Protein AF-A0A6D0ICH9-F1 (afdb_monomer)

Sequence (116 aa):
VSLAMQNKTLLFSLDDTLVNNALQTLNKNRPAMVDVIPTDGIVPLYINPQGVAKLLRNETLTSLPKNLEPVFYNAAQTLLMPKLDALSQQPRYVMKLAQMEPGAAWQWLPITWQPL

Foldseek 3Di:
DDWDDDDHDIDDDPDVVVVVQVVCVVVVVHPDPVVVDDPPADWPDKDQLLVVLVVCVVVQCVVQPCVPHVPSVVCCVPPVNVVSVVSNPDAIKTKGWDDDDPPDDDDDTDIDIDGD

Structure (mmCIF, N/CA/C/O backbone):
data_AF-A0A6D0ICH9-F1
#
_entry.id   AF-A0A6D0ICH9-F1
#
loop_
_atom_site.group_PDB
_atom_site.id
_atom_site.type_symbol
_atom_site.label_atom_id
_atom_site.label_alt_id
_atom_site.label_comp_id
_atom_site.label_asym_id
_atom_site.label_entity_id
_atom_site.label_seq_id
_atom_site.pdbx_PDB_ins_code
_atom_site.Cartn_x
_atom_site.Cartn_y
_atom_site.Cartn_z
_atom_site.occupancy
_atom_site.B_iso_or_equiv
_atom_site.auth_seq_id
_atom_site.auth_comp_id
_atom_site.auth_asym_id
_atom_site.auth_atom_id
_atom_site.pdbx_PDB_model_num
ATOM 1 N N . VAL A 1 1 ? -12.150 -12.851 4.344 1.00 77.88 1 VAL A N 1
ATOM 2 C CA . VAL A 1 1 ? -11.061 -13.478 3.563 1.00 77.88 1 VAL A CA 1
ATOM 3 C C . VAL A 1 1 ? -11.665 -14.074 2.311 1.00 77.88 1 VAL A C 1
ATOM 5 O O . VAL A 1 1 ? -12.624 -14.829 2.421 1.00 77.88 1 VAL A O 1
ATOM 8 N N . SER A 1 2 ? -11.135 -13.705 1.149 1.00 90.31 2 SER A N 1
ATOM 9 C CA . SER A 1 2 ? -11.623 -14.139 -0.158 1.00 90.31 2 SER A CA 1
ATOM 10 C C . SER A 1 2 ? -10.563 -14.898 -0.928 1.00 90.31 2 SER A C 1
ATOM 12 O O . SER A 1 2 ? -9.378 -14.562 -0.896 1.00 90.31 2 SER A O 1
ATOM 14 N N . LEU A 1 3 ? -11.031 -15.900 -1.663 1.00 93.56 3 LEU A N 1
ATOM 15 C CA . LEU A 1 3 ? -10.247 -16.736 -2.554 1.00 93.56 3 LEU A CA 1
ATOM 16 C C . LEU A 1 3 ? -11.000 -16.847 -3.881 1.00 93.56 3 LEU A C 1
ATOM 18 O O . LEU A 1 3 ? -12.199 -17.121 -3.885 1.00 93.56 3 LEU A O 1
ATOM 22 N N . ALA A 1 4 ? -10.308 -16.655 -4.999 1.00 93.75 4 ALA A N 1
ATOM 23 C CA . ALA A 1 4 ? -10.867 -16.859 -6.329 1.00 93.75 4 ALA A CA 1
ATOM 24 C C . ALA A 1 4 ? -9.856 -17.555 -7.238 1.00 93.75 4 ALA A C 1
ATOM 26 O O . ALA A 1 4 ? -8.646 -17.393 -7.088 1.00 93.75 4 ALA A O 1
ATOM 27 N N . MET A 1 5 ? -10.360 -18.313 -8.206 1.00 92.50 5 MET A N 1
ATOM 28 C CA . MET A 1 5 ? -9.551 -18.934 -9.246 1.00 92.50 5 MET A CA 1
ATOM 29 C C . MET A 1 5 ? -10.016 -18.405 -10.597 1.00 92.50 5 MET A C 1
ATOM 31 O O . MET A 1 5 ? -11.210 -18.430 -10.896 1.00 92.50 5 MET A O 1
ATOM 35 N N . GLN A 1 6 ? -9.072 -17.944 -11.413 1.00 90.56 6 GLN A N 1
ATOM 36 C CA . GLN A 1 6 ? -9.329 -17.596 -12.802 1.00 90.56 6 GLN A CA 1
ATOM 37 C C . GLN A 1 6 ? -8.270 -18.222 -13.710 1.00 90.56 6 GLN A C 1
ATOM 39 O O . GLN A 1 6 ? -7.075 -17.960 -13.576 1.00 90.56 6 GLN A O 1
ATOM 44 N N . ASN A 1 7 ? -8.718 -19.044 -14.662 1.00 88.00 7 ASN A N 1
ATOM 45 C CA . ASN A 1 7 ? -7.881 -19.860 -15.544 1.00 88.00 7 ASN A CA 1
ATOM 46 C C . ASN A 1 7 ? -6.864 -20.733 -14.786 1.00 88.00 7 ASN A C 1
ATOM 48 O O . ASN A 1 7 ? -7.185 -21.842 -14.377 1.00 88.00 7 ASN A O 1
ATOM 52 N N . LYS A 1 8 ? -5.622 -20.258 -14.645 1.00 91.31 8 LYS A N 1
ATOM 53 C CA . LYS A 1 8 ? -4.522 -20.946 -13.945 1.00 91.31 8 LYS A CA 1
ATOM 54 C C . LYS A 1 8 ? -3.952 -20.099 -12.801 1.00 91.31 8 LYS A C 1
ATOM 56 O O . LYS A 1 8 ? -2.863 -20.379 -12.312 1.00 91.31 8 LYS A O 1
ATOM 61 N N . THR A 1 9 ? -4.664 -19.050 -12.397 1.00 89.62 9 THR A N 1
ATOM 62 C CA . THR A 1 9 ? -4.225 -18.079 -11.393 1.00 89.62 9 THR A CA 1
ATOM 63 C C . THR A 1 9 ? -5.122 -18.168 -10.163 1.00 89.62 9 THR A C 1
ATOM 65 O O . THR A 1 9 ? -6.344 -18.058 -10.269 1.00 89.62 9 THR A O 1
ATOM 68 N N . LEU A 1 10 ? -4.505 -18.353 -8.995 1.00 93.81 10 LEU A N 1
ATOM 69 C CA . LEU A 1 10 ? -5.162 -18.291 -7.691 1.00 93.81 10 LEU A CA 1
ATOM 70 C C . LEU A 1 10 ? -4.993 -16.884 -7.110 1.00 93.81 10 LEU A C 1
ATOM 72 O O . LEU A 1 10 ? -3.878 -16.368 -7.046 1.00 93.81 10 LEU A O 1
ATOM 76 N N . LEU A 1 11 ? -6.093 -16.273 -6.687 1.00 93.62 11 LEU A N 1
ATOM 77 C CA . LEU A 1 11 ? -6.141 -14.946 -6.082 1.00 93.62 11 LEU A CA 1
ATOM 78 C C . LEU A 1 11 ? -6.636 -15.065 -4.646 1.00 93.62 11 LEU A C 1
ATOM 80 O O . LEU A 1 11 ? -7.654 -15.708 -4.404 1.00 93.62 11 LEU A O 1
ATOM 84 N N . PHE A 1 12 ? -5.956 -14.411 -3.711 1.00 92.75 12 PHE A N 1
ATOM 85 C CA . PHE A 1 12 ? -6.306 -14.426 -2.294 1.00 92.75 12 PHE A CA 1
ATOM 86 C C . PHE A 1 12 ? -6.113 -13.044 -1.674 1.00 92.75 12 PHE A C 1
ATOM 88 O O . PHE A 1 12 ? -5.119 -12.370 -1.950 1.00 92.75 12 PHE A O 1
ATOM 95 N N . SER A 1 13 ? -7.044 -12.626 -0.817 1.00 86.25 13 SER A N 1
ATOM 96 C CA . SER A 1 13 ? -6.872 -11.433 0.012 1.00 86.25 13 SER A CA 1
ATOM 97 C C . SER A 1 13 ? -7.765 -11.456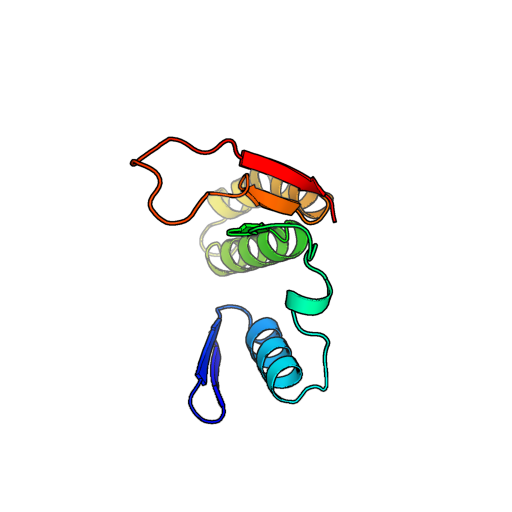 1.250 1.00 86.25 13 SER A C 1
ATOM 99 O O . SER A 1 13 ? -8.807 -12.111 1.280 1.00 86.25 13 SER A O 1
ATOM 101 N N . LEU A 1 14 ? -7.382 -10.684 2.266 1.00 83.62 14 LEU A N 1
ATOM 102 C CA . LEU A 1 14 ? -8.248 -10.373 3.404 1.00 83.62 14 LEU A CA 1
ATOM 103 C C . LEU A 1 14 ? -9.341 -9.351 3.037 1.00 83.62 14 LEU A C 1
ATOM 105 O O . LEU A 1 14 ? -10.389 -9.354 3.675 1.00 83.62 14 LEU A O 1
ATOM 109 N N . ASP A 1 15 ? -9.124 -8.532 1.997 1.00 81.88 15 ASP A N 1
ATOM 110 C CA . ASP A 1 15 ? -10.095 -7.564 1.467 1.00 81.88 15 ASP A CA 1
ATOM 111 C C . ASP A 1 15 ? -10.686 -8.079 0.144 1.00 81.88 15 ASP A C 1
ATOM 113 O O . ASP A 1 15 ? -10.013 -8.142 -0.888 1.00 81.88 15 ASP A O 1
ATOM 117 N N . ASP A 1 16 ? -11.971 -8.422 0.167 1.00 85.94 16 ASP A N 1
ATOM 118 C CA . ASP A 1 16 ? -12.707 -8.976 -0.974 1.00 85.94 16 ASP A CA 1
ATOM 119 C C . ASP A 1 16 ? -12.713 -8.023 -2.185 1.00 85.94 16 ASP A C 1
ATOM 121 O O . ASP A 1 16 ? -12.743 -8.456 -3.341 1.00 85.94 16 ASP A O 1
ATOM 125 N N . THR A 1 17 ? -12.603 -6.710 -1.950 1.00 87.69 17 THR A N 1
ATOM 126 C CA . THR A 1 17 ? -12.507 -5.723 -3.033 1.00 87.69 17 THR A CA 1
ATOM 127 C C . THR A 1 17 ? -11.215 -5.880 -3.836 1.00 87.69 17 THR A C 1
ATOM 129 O O . THR A 1 17 ? -11.213 -5.629 -5.041 1.00 87.69 17 THR A O 1
ATOM 132 N N . LEU A 1 18 ? -10.128 -6.355 -3.215 1.00 86.38 18 LEU A N 1
ATOM 133 C CA . LEU A 1 18 ? -8.860 -6.613 -3.901 1.00 86.38 18 LEU A CA 1
ATOM 134 C C . LEU A 1 18 ? -8.940 -7.850 -4.797 1.00 86.38 18 LEU A C 1
ATOM 136 O O . LEU A 1 18 ? -8.428 -7.810 -5.916 1.00 86.38 18 LEU A O 1
ATOM 140 N N . VAL A 1 19 ? -9.633 -8.907 -4.359 1.00 91.81 19 VAL A N 1
ATOM 141 C CA . VAL A 1 19 ? -9.884 -10.091 -5.200 1.00 91.81 19 VAL A CA 1
ATOM 142 C C . VAL A 1 19 ? -10.730 -9.706 -6.415 1.00 91.81 19 VAL A C 1
ATOM 144 O O . VAL A 1 19 ? -10.370 -10.036 -7.544 1.00 91.81 19 VAL A O 1
ATOM 147 N N . ASN A 1 20 ? -11.789 -8.918 -6.213 1.00 90.88 20 ASN A N 1
ATOM 148 C CA . ASN A 1 20 ? -12.631 -8.427 -7.306 1.00 90.88 20 ASN A CA 1
ATOM 149 C C . ASN A 1 20 ? -11.867 -7.531 -8.290 1.00 90.88 20 ASN A C 1
ATOM 151 O O . ASN A 1 20 ? -12.016 -7.683 -9.502 1.00 90.88 20 ASN A O 1
ATOM 155 N N . ASN A 1 21 ? -11.016 -6.627 -7.796 1.00 89.00 21 ASN A N 1
ATOM 156 C CA . ASN A 1 21 ? -10.167 -5.799 -8.655 1.00 89.00 21 ASN A CA 1
ATOM 157 C C . ASN A 1 21 ? -9.204 -6.652 -9.491 1.00 89.00 21 ASN A C 1
ATOM 159 O O . ASN A 1 21 ? -9.059 -6.402 -10.685 1.00 89.00 21 ASN A O 1
ATOM 163 N N . ALA A 1 22 ? -8.584 -7.672 -8.891 1.00 88.50 22 ALA A N 1
ATOM 164 C CA . ALA A 1 22 ? -7.678 -8.573 -9.596 1.00 88.50 22 ALA A CA 1
ATOM 165 C C . ALA A 1 22 ? -8.399 -9.389 -10.682 1.00 88.50 22 ALA A C 1
ATOM 167 O O . ALA A 1 22 ? -7.898 -9.481 -11.802 1.00 88.50 22 ALA A O 1
ATOM 168 N N . LEU A 1 23 ? -9.605 -9.898 -10.401 1.00 92.31 23 LEU A N 1
ATOM 169 C CA . LEU A 1 23 ? -10.450 -10.555 -11.406 1.00 92.31 23 LEU A CA 1
ATOM 170 C C . LEU A 1 23 ? -10.810 -9.600 -12.558 1.00 92.31 23 LEU A C 1
A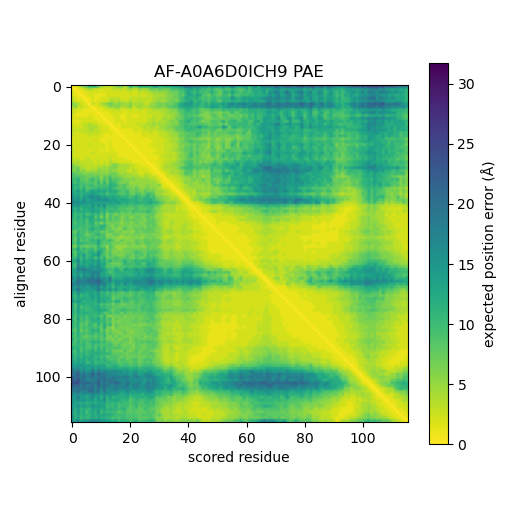TOM 172 O O . LEU A 1 23 ? -10.779 -9.989 -13.724 1.00 92.31 23 LEU A O 1
ATOM 176 N N . GLN A 1 24 ? -11.126 -8.334 -12.268 1.00 90.19 24 GLN A N 1
ATOM 177 C CA . GLN A 1 24 ? -11.397 -7.336 -13.311 1.00 90.19 24 GLN A CA 1
ATOM 178 C C . GLN A 1 24 ? -10.159 -7.023 -14.161 1.00 90.19 24 GLN A C 1
ATOM 180 O O . GLN A 1 24 ? -10.286 -6.885 -15.378 1.00 90.19 24 GLN A O 1
ATOM 185 N N . THR A 1 25 ? -8.970 -6.953 -13.555 1.00 89.31 25 THR A N 1
ATOM 186 C CA . THR A 1 25 ? -7.702 -6.771 -14.278 1.00 89.31 25 THR A CA 1
ATOM 187 C C . THR A 1 25 ? -7.389 -7.972 -15.174 1.00 89.31 25 THR A C 1
ATOM 189 O O . THR A 1 25 ? -7.058 -7.785 -16.342 1.00 89.31 25 THR A O 1
ATOM 192 N N . LEU A 1 26 ? -7.563 -9.207 -14.688 1.00 89.19 26 LEU A N 1
ATOM 193 C CA . LEU A 1 26 ? -7.396 -10.419 -15.504 1.00 89.19 26 LEU A CA 1
ATOM 194 C C . LEU A 1 26 ? -8.388 -10.472 -16.679 1.00 89.19 26 LEU A C 1
ATOM 196 O O . LEU A 1 26 ? -8.038 -10.932 -17.764 1.00 89.19 26 LEU A O 1
ATOM 200 N N . ASN A 1 27 ? -9.598 -9.941 -16.486 1.00 89.56 27 ASN A N 1
ATOM 201 C CA . ASN A 1 27 ? -10.612 -9.784 -17.532 1.00 89.56 27 ASN A CA 1
ATOM 202 C C . ASN A 1 27 ? -10.398 -8.564 -18.445 1.00 89.56 27 ASN A C 1
ATOM 204 O O . ASN A 1 27 ? -11.239 -8.310 -19.301 1.00 89.56 27 ASN A O 1
ATOM 208 N N . LYS A 1 28 ? -9.303 -7.806 -18.284 1.00 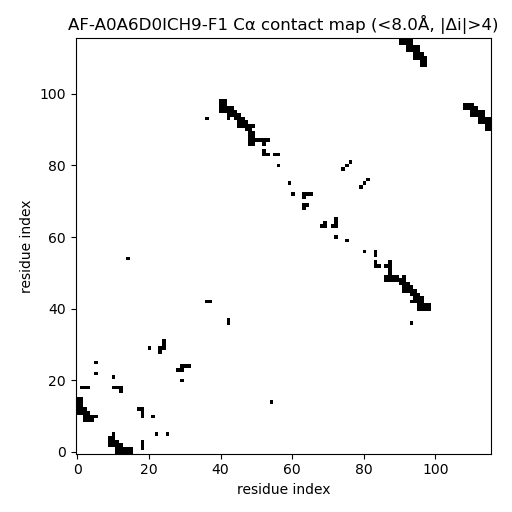86.25 28 LYS A N 1
ATOM 209 C CA . LYS A 1 28 ? -9.004 -6.571 -19.038 1.00 86.25 28 LYS A CA 1
ATOM 210 C C . LYS A 1 28 ? -10.068 -5.469 -18.915 1.00 86.25 28 LYS A C 1
ATOM 212 O O . LYS A 1 28 ? -10.094 -4.543 -19.717 1.00 86.25 28 LYS A O 1
ATOM 217 N N . ASN A 1 29 ? -10.906 -5.532 -17.884 1.00 86.06 29 ASN A N 1
ATOM 218 C CA . ASN A 1 29 ? -11.931 -4.524 -17.592 1.00 86.06 29 ASN A CA 1
ATOM 219 C C . ASN A 1 29 ? -11.416 -3.421 -16.654 1.00 86.06 29 ASN A C 1
ATOM 221 O O . ASN A 1 29 ? -12.137 -2.481 -16.326 1.00 86.06 29 ASN A O 1
ATOM 225 N N . ARG A 1 30 ? -10.168 -3.545 -16.194 1.00 81.50 30 ARG A N 1
ATOM 226 C CA . ARG A 1 30 ? -9.477 -2.594 -15.326 1.00 81.50 30 ARG A CA 1
ATOM 227 C C . ARG A 1 30 ? -7.994 -2.552 -15.719 1.00 81.50 30 ARG A C 1
ATOM 229 O O . ARG A 1 30 ? -7.450 -3.625 -15.989 1.00 81.50 30 ARG A O 1
ATOM 236 N N . PRO A 1 31 ? -7.335 -1.375 -15.715 1.00 79.69 31 PRO A N 1
ATOM 237 C CA . PRO A 1 31 ? -5.906 -1.274 -16.005 1.00 79.69 31 PRO A CA 1
ATOM 238 C C . PRO A 1 31 ? -5.078 -2.193 -15.106 1.00 79.69 31 PRO A C 1
ATOM 240 O O . PRO A 1 31 ? -5.395 -2.381 -13.923 1.00 79.69 31 PRO A O 1
ATOM 243 N N . ALA A 1 32 ? -4.028 -2.773 -15.673 1.00 82.38 32 ALA A N 1
ATOM 244 C CA . ALA A 1 32 ? -3.065 -3.564 -14.936 1.00 82.38 32 ALA A CA 1
ATOM 245 C C . ALA A 1 32 ? -2.059 -2.654 -14.227 1.00 82.38 32 ALA A C 1
ATOM 247 O O . ALA A 1 32 ? -1.819 -1.516 -14.619 1.00 82.38 32 ALA A O 1
ATOM 248 N N . MET A 1 33 ? -1.427 -3.167 -13.169 1.00 74.44 33 MET A N 1
ATOM 249 C CA . MET A 1 33 ? -0.413 -2.401 -12.438 1.00 74.44 33 MET A CA 1
ATOM 250 C C . MET A 1 33 ? 0.781 -2.026 -13.331 1.00 74.44 33 MET A C 1
ATOM 252 O O . MET A 1 33 ? 1.373 -0.972 -13.141 1.00 74.44 33 MET A O 1
ATOM 256 N N . VAL A 1 34 ? 1.088 -2.849 -14.339 1.00 76.44 34 VAL A N 1
ATOM 257 C CA . VAL A 1 34 ? 2.131 -2.562 -15.339 1.00 76.44 34 VAL A CA 1
ATOM 258 C C . VAL A 1 34 ? 1.839 -1.313 -16.174 1.00 76.44 34 VAL A C 1
ATOM 260 O O . VAL A 1 34 ? 2.778 -0.714 -16.679 1.00 76.44 34 VAL A O 1
ATOM 263 N N . ASP A 1 35 ? 0.577 -0.882 -16.267 1.00 79.81 35 ASP A N 1
ATOM 264 C CA . ASP A 1 35 ? 0.191 0.308 -17.034 1.00 79.81 35 ASP A CA 1
ATOM 265 C C . ASP A 1 35 ? 0.525 1.615 -16.293 1.00 79.81 35 ASP A C 1
ATOM 267 O O . ASP A 1 35 ? 0.535 2.685 -16.895 1.00 79.81 35 ASP A O 1
ATOM 271 N N . VAL A 1 36 ? 0.774 1.547 -14.978 1.00 76.75 36 VAL A N 1
ATOM 272 C CA . VAL A 1 36 ? 1.050 2.715 -14.117 1.00 76.75 36 VAL A CA 1
ATOM 273 C C . VAL A 1 36 ? 2.454 2.698 -13.505 1.00 76.75 36 VAL A C 1
ATOM 275 O O . VAL A 1 36 ? 2.797 3.592 -12.734 1.00 76.75 36 VAL A O 1
ATOM 278 N N . ILE A 1 37 ? 3.260 1.679 -13.811 1.00 82.94 37 ILE A N 1
ATOM 279 C CA . ILE A 1 37 ? 4.648 1.567 -13.353 1.00 82.94 37 ILE A CA 1
ATOM 280 C C . ILE A 1 37 ? 5.575 2.196 -14.408 1.00 82.94 37 ILE A C 1
ATOM 282 O O . ILE A 1 37 ? 5.369 1.963 -15.600 1.00 82.94 37 ILE A O 1
ATOM 286 N N . PRO A 1 38 ? 6.614 2.956 -14.006 1.00 80.62 38 PRO A N 1
ATOM 287 C CA . PRO A 1 38 ? 7.593 3.492 -14.944 1.00 80.62 38 PRO A CA 1
ATOM 288 C C . PRO A 1 38 ? 8.267 2.373 -15.746 1.00 80.62 38 PRO A C 1
ATOM 290 O O . PRO A 1 38 ? 8.754 1.397 -15.176 1.00 80.62 38 PRO A O 1
ATOM 293 N N . THR A 1 39 ? 8.308 2.516 -17.071 1.00 80.94 39 THR A N 1
ATOM 294 C CA . THR A 1 39 ? 8.902 1.518 -17.979 1.00 80.94 39 THR A CA 1
ATOM 295 C C . THR A 1 39 ? 10.423 1.630 -18.079 1.00 80.94 39 THR A C 1
ATOM 297 O O . THR A 1 39 ? 11.078 0.775 -18.670 1.00 80.94 39 THR A O 1
ATOM 300 N N . ASP A 1 40 ? 11.000 2.698 -17.533 1.00 79.38 40 ASP A N 1
ATOM 301 C CA . ASP A 1 40 ? 12.425 3.000 -17.564 1.00 79.38 40 ASP A CA 1
ATOM 302 C C . ASP A 1 40 ? 13.156 2.352 -16.372 1.00 79.38 40 ASP A C 1
ATOM 304 O O . ASP A 1 40 ? 13.573 3.011 -15.420 1.00 79.38 40 ASP A O 1
ATOM 308 N N . GLY A 1 41 ? 13.314 1.028 -16.407 1.00 78.56 41 GLY A N 1
ATOM 309 C CA . GLY A 1 41 ? 14.155 0.282 -15.464 1.00 78.56 41 GLY A CA 1
ATOM 310 C C . GLY A 1 41 ? 13.439 -0.850 -14.731 1.00 78.56 41 GLY A C 1
ATOM 311 O O . GLY A 1 41 ? 12.319 -1.232 -15.059 1.00 78.56 41 GLY A O 1
ATOM 312 N N . ILE A 1 42 ? 14.120 -1.424 -13.737 1.00 86.81 42 ILE A N 1
ATOM 313 C CA . ILE A 1 42 ? 13.620 -2.571 -12.971 1.00 86.81 42 ILE A CA 1
ATOM 314 C C . ILE A 1 42 ? 12.921 -2.062 -11.709 1.00 86.81 42 ILE A C 1
ATOM 316 O O . ILE A 1 42 ? 13.541 -1.393 -10.879 1.00 86.81 42 ILE A O 1
ATOM 320 N N . VAL A 1 43 ? 11.645 -2.420 -11.547 1.00 89.25 43 VAL A N 1
ATOM 321 C CA . VAL A 1 43 ? 10.809 -2.036 -10.399 1.00 89.25 43 VAL A CA 1
ATOM 322 C C . VAL A 1 43 ? 10.478 -3.275 -9.563 1.00 89.25 43 VAL A C 1
ATOM 324 O O . VAL A 1 43 ? 9.459 -3.922 -9.805 1.00 89.25 43 VAL A O 1
ATOM 327 N N . PRO A 1 44 ? 11.329 -3.661 -8.592 1.00 88.06 44 PRO A N 1
ATOM 328 C CA . PRO A 1 44 ? 11.067 -4.831 -7.752 1.00 88.06 44 PRO A CA 1
ATOM 329 C C . PRO A 1 44 ? 9.956 -4.607 -6.719 1.00 88.06 44 PRO A C 1
ATOM 331 O O . PRO A 1 44 ? 9.418 -5.578 -6.193 1.00 88.06 44 PRO A O 1
ATOM 334 N N . LEU A 1 45 ? 9.632 -3.352 -6.386 1.00 90.06 45 LEU A N 1
ATOM 335 C CA . LEU A 1 45 ? 8.666 -3.037 -5.339 1.00 90.06 45 LEU A CA 1
ATOM 336 C C . LEU A 1 45 ? 7.804 -1.830 -5.705 1.00 90.06 45 LEU A C 1
ATOM 338 O O . LEU A 1 45 ? 8.304 -0.769 -6.075 1.00 90.06 45 LEU A O 1
ATOM 342 N N . TYR A 1 46 ? 6.502 -2.003 -5.504 1.00 90.00 46 TYR A N 1
ATOM 343 C CA . TYR A 1 46 ? 5.485 -0.963 -5.547 1.00 90.00 46 TYR A CA 1
ATOM 344 C C . TYR A 1 46 ? 4.763 -0.925 -4.198 1.00 90.00 46 TYR A C 1
ATOM 346 O O . TYR A 1 46 ? 4.399 -1.968 -3.651 1.00 90.00 46 TYR A O 1
ATOM 354 N N . ILE A 1 47 ? 4.534 0.275 -3.670 1.00 91.38 47 ILE A N 1
ATOM 355 C CA . ILE A 1 47 ? 3.827 0.502 -2.410 1.00 91.38 47 ILE A CA 1
ATOM 356 C C . ILE A 1 47 ? 2.648 1.436 -2.672 1.00 91.38 47 ILE A C 1
ATOM 358 O O . ILE A 1 47 ? 2.802 2.517 -3.237 1.00 91.38 47 ILE A O 1
ATOM 362 N N . ASN A 1 48 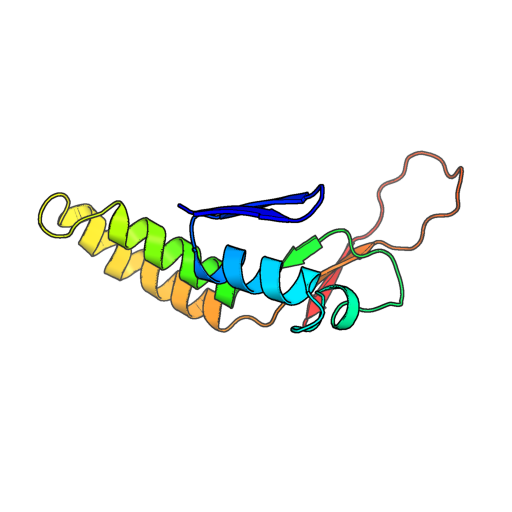? 1.467 1.031 -2.201 1.00 91.62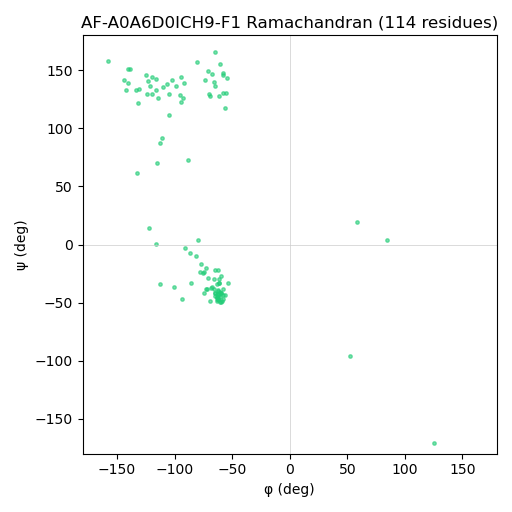 48 ASN A N 1
ATOM 363 C CA . ASN A 1 48 ? 0.265 1.861 -2.158 1.00 91.62 48 ASN A CA 1
ATOM 364 C C . ASN A 1 48 ? -0.080 2.196 -0.694 1.00 91.62 48 ASN A C 1
ATOM 366 O O . ASN A 1 48 ? -0.806 1.419 -0.063 1.00 91.62 48 ASN A O 1
ATOM 370 N N . PRO A 1 49 ? 0.413 3.323 -0.143 1.00 95.25 49 PRO A N 1
ATOM 371 C CA . PRO A 1 49 ? 0.209 3.667 1.264 1.00 95.25 49 PRO A CA 1
ATOM 372 C C . PRO A 1 49 ? -1.260 3.771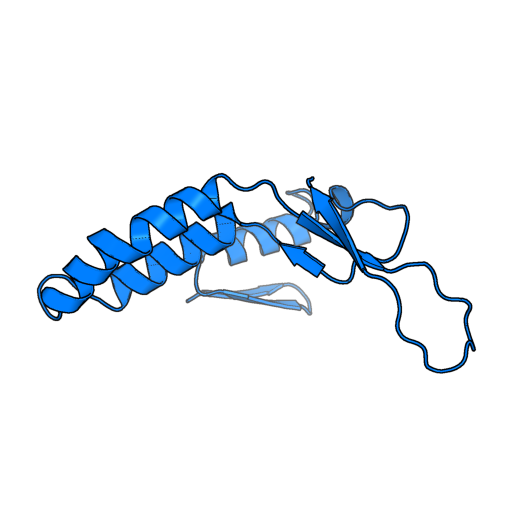 1.671 1.00 95.25 49 PRO A C 1
ATOM 374 O O . PRO A 1 49 ? -1.634 3.272 2.730 1.00 95.25 49 PRO A O 1
ATOM 377 N N . GLN A 1 50 ? -2.118 4.317 0.805 1.00 94.00 50 GLN A N 1
ATOM 378 C CA . GLN A 1 50 ? -3.561 4.393 1.045 1.00 94.00 50 GLN A CA 1
ATOM 379 C C . GLN A 1 50 ? -4.193 3.003 1.202 1.00 94.00 50 GLN A C 1
ATOM 381 O O . GLN A 1 50 ? -4.978 2.769 2.124 1.00 94.00 50 GLN A O 1
ATOM 386 N N . GLY A 1 51 ? -3.834 2.067 0.319 1.00 90.44 51 GLY A N 1
ATOM 387 C CA . GLY A 1 51 ? -4.309 0.684 0.386 1.00 90.44 51 GLY A CA 1
ATOM 388 C C . GLY A 1 51 ? -3.838 -0.028 1.655 1.00 90.44 51 GLY A C 1
ATOM 389 O O . GLY A 1 51 ? -4.641 -0.655 2.342 1.00 90.44 51 GLY A O 1
ATOM 390 N N . VAL A 1 52 ? -2.557 0.127 2.004 1.00 92.62 52 VAL A N 1
ATOM 391 C CA . VAL A 1 52 ? -1.973 -0.451 3.226 1.00 92.62 52 VAL A CA 1
ATOM 392 C C . VAL A 1 52 ? -2.635 0.125 4.480 1.00 92.62 52 VAL A C 1
ATOM 394 O O . VAL A 1 52 ? -3.050 -0.635 5.351 1.00 92.62 52 VAL A O 1
ATOM 397 N N . ALA A 1 53 ? -2.802 1.448 4.558 1.00 96.38 53 ALA A N 1
ATOM 398 C CA . ALA A 1 53 ? -3.457 2.109 5.683 1.00 96.38 53 ALA A CA 1
ATOM 399 C C . ALA A 1 53 ? -4.891 1.604 5.894 1.00 96.38 53 ALA A C 1
ATOM 401 O O . ALA A 1 53 ? -5.286 1.315 7.024 1.00 96.38 53 ALA A O 1
ATOM 402 N N . LYS A 1 54 ? -5.657 1.448 4.806 1.00 93.38 54 LYS A N 1
ATOM 403 C CA . LYS A 1 54 ? -7.019 0.902 4.847 1.00 93.38 54 LYS A CA 1
ATOM 404 C C . LYS A 1 54 ? -7.035 -0.541 5.359 1.00 93.38 54 LYS A C 1
ATOM 406 O O . LYS A 1 54 ? -7.836 -0.854 6.237 1.00 93.38 54 LYS A O 1
ATOM 411 N N . LEU A 1 55 ? -6.155 -1.402 4.839 1.00 91.81 55 LEU A N 1
ATOM 412 C CA . LEU A 1 55 ? -6.058 -2.801 5.268 1.00 91.81 55 LEU A CA 1
ATOM 413 C C . LEU A 1 55 ? -5.733 -2.907 6.759 1.00 91.81 55 LEU A C 1
ATOM 415 O O . LEU A 1 55 ? -6.449 -3.582 7.493 1.00 91.81 55 LEU A O 1
ATOM 419 N N . LEU A 1 56 ? -4.708 -2.183 7.218 1.00 94.00 56 LEU A N 1
ATOM 420 C CA . LEU A 1 56 ? -4.306 -2.181 8.625 1.00 94.00 56 LEU A CA 1
ATOM 421 C C . LEU A 1 56 ? -5.412 -1.647 9.536 1.00 94.00 56 LEU A C 1
ATOM 423 O O . LEU A 1 56 ? -5.642 -2.210 10.604 1.00 94.00 56 LEU A O 1
ATOM 427 N N . ARG A 1 57 ? -6.125 -0.592 9.119 1.00 93.75 57 ARG A N 1
ATOM 428 C CA . ARG A 1 57 ? -7.258 -0.040 9.874 1.00 93.75 57 ARG A CA 1
ATOM 429 C C . ARG A 1 57 ? -8.363 -1.081 10.035 1.00 93.75 57 ARG A C 1
ATOM 431 O O . ARG A 1 57 ? -8.826 -1.296 11.152 1.00 93.75 57 ARG A O 1
ATOM 438 N N . ASN A 1 58 ? -8.760 -1.733 8.944 1.00 90.25 58 ASN A N 1
ATOM 439 C CA . ASN A 1 58 ? -9.813 -2.748 8.964 1.00 90.25 58 ASN A CA 1
ATOM 440 C C . ASN A 1 58 ? -9.429 -3.942 9.840 1.00 90.25 58 ASN A C 1
ATOM 442 O O . ASN A 1 58 ? -10.219 -4.353 10.688 1.00 90.25 58 ASN A O 1
ATOM 446 N N . GLU A 1 59 ? -8.210 -4.455 9.675 1.00 90.00 59 GLU A N 1
ATOM 447 C CA . GLU A 1 59 ? -7.715 -5.590 10.454 1.00 90.00 59 GLU A CA 1
ATOM 448 C C . GLU A 1 59 ? -7.648 -5.253 11.947 1.00 90.00 59 GLU A C 1
ATOM 450 O O . GLU A 1 59 ? -8.151 -6.003 12.777 1.00 90.00 59 GLU A O 1
ATOM 455 N N . THR A 1 60 ? -7.124 -4.072 12.291 1.00 90.62 60 THR A N 1
ATOM 456 C CA . THR A 1 60 ? -7.048 -3.599 13.681 1.00 90.62 60 THR A CA 1
ATOM 457 C C . THR A 1 60 ? -8.431 -3.512 14.323 1.00 90.62 60 THR A C 1
ATOM 459 O O . THR A 1 60 ? -8.623 -3.993 15.433 1.00 90.62 60 THR A O 1
ATOM 462 N N . LEU A 1 61 ? -9.406 -2.891 13.651 1.00 85.75 61 LEU A N 1
ATOM 463 C CA . LEU A 1 61 ? -10.746 -2.700 14.220 1.00 85.75 61 LEU A CA 1
ATOM 464 C C . LEU A 1 61 ? -11.534 -4.012 14.317 1.00 85.75 61 LEU A C 1
ATOM 466 O O . LEU A 1 61 ? -12.378 -4.146 15.199 1.00 85.75 61 LEU A O 1
ATOM 470 N N . THR A 1 62 ? -11.255 -4.967 13.429 1.00 86.75 62 THR A N 1
ATOM 471 C CA . THR A 1 62 ? -11.859 -6.307 13.468 1.00 86.75 62 THR A CA 1
ATOM 472 C C . THR A 1 62 ? -11.247 -7.150 14.584 1.00 86.75 62 THR A C 1
ATOM 474 O O . THR A 1 62 ? -11.972 -7.829 15.307 1.00 86.75 62 THR A O 1
ATOM 477 N N . SER A 1 63 ? -9.925 -7.070 14.749 1.00 86.75 63 SER A N 1
ATOM 478 C CA . SER A 1 63 ? -9.176 -7.807 15.769 1.00 86.75 63 SER A CA 1
ATOM 479 C C . SER A 1 63 ? -9.340 -7.243 17.178 1.00 86.75 63 SER A C 1
ATOM 481 O O . SER A 1 63 ? -9.209 -8.005 18.127 1.00 86.75 63 SER A O 1
ATOM 483 N N . LEU A 1 64 ? -9.665 -5.951 17.325 1.00 87.75 64 LEU A N 1
ATOM 484 C CA . LEU A 1 64 ? -9.853 -5.283 18.619 1.00 87.75 64 LEU A CA 1
ATOM 485 C C . LEU A 1 64 ? -11.310 -4.813 18.817 1.00 87.75 64 LEU A C 1
ATOM 487 O O . LEU A 1 64 ? -11.573 -3.605 18.790 1.00 87.75 64 LEU A O 1
ATOM 491 N N . PRO A 1 65 ? -12.304 -5.699 19.013 1.00 84.31 65 PRO A N 1
ATOM 492 C CA . PRO A 1 65 ? -13.681 -5.274 19.238 1.00 84.31 65 PRO A CA 1
ATOM 493 C C . PRO A 1 65 ? -13.789 -4.422 20.505 1.00 84.31 65 PRO A C 1
ATOM 495 O O . PRO A 1 65 ? -13.377 -4.839 21.587 1.00 84.31 65 PRO A O 1
ATOM 498 N N . LYS A 1 66 ? -14.399 -3.236 20.405 1.00 84.81 66 LYS A N 1
ATOM 499 C CA . LYS A 1 66 ? -14.493 -2.265 21.515 1.00 84.81 66 LYS A CA 1
ATOM 500 C C . LYS A 1 66 ? -15.090 -2.847 22.806 1.00 84.81 66 LYS A C 1
ATOM 502 O O . LYS A 1 66 ? -14.741 -2.409 23.897 1.00 84.81 66 LYS A O 1
ATOM 507 N N . ASN A 1 67 ? -16.016 -3.793 22.682 1.00 87.75 67 ASN A N 1
ATOM 508 C CA . ASN A 1 67 ? -16.691 -4.457 23.797 1.00 87.75 67 ASN A CA 1
ATOM 509 C C . ASN A 1 67 ? -15.842 -5.545 24.474 1.00 87.75 67 ASN A C 1
ATOM 511 O O . ASN A 1 67 ? -16.110 -5.863 25.628 1.00 87.75 67 ASN A O 1
ATOM 515 N N . LEU A 1 68 ? -14.859 -6.111 23.772 1.00 83.38 68 LEU A N 1
ATOM 516 C CA . LEU A 1 68 ? -13.993 -7.173 24.287 1.00 83.38 68 LEU A CA 1
ATOM 517 C C . LEU A 1 68 ? -12.635 -6.625 24.733 1.00 83.38 68 LEU A C 1
ATOM 519 O O . LEU A 1 68 ? -12.105 -7.056 25.752 1.00 83.38 68 LEU A O 1
ATOM 523 N N . GLU A 1 69 ? -12.103 -5.631 24.021 1.00 86.25 69 GLU A N 1
ATOM 524 C CA . GLU A 1 69 ? -10.755 -5.100 24.240 1.00 86.25 69 GLU A CA 1
ATOM 525 C C . GLU A 1 69 ? -10.728 -3.559 24.283 1.00 86.25 69 GLU A C 1
ATOM 527 O O . GLU A 1 69 ? -10.067 -2.906 23.470 1.00 86.25 69 GLU A O 1
ATOM 532 N N . PRO A 1 70 ? -11.422 -2.921 25.243 1.00 88.88 70 PRO A N 1
ATOM 533 C CA . PRO A 1 70 ? -11.604 -1.467 25.263 1.00 88.88 70 PRO A CA 1
ATOM 534 C C . PRO A 1 70 ? -10.293 -0.682 25.415 1.00 88.88 70 PRO A C 1
ATOM 536 O O . PRO A 1 70 ? -10.153 0.399 24.843 1.00 88.88 70 PRO A O 1
ATOM 539 N N . VAL A 1 71 ? -9.316 -1.211 26.160 1.00 90.94 71 VAL A N 1
ATOM 540 C CA . VAL A 1 71 ? -8.014 -0.551 26.366 1.00 90.94 71 VAL A CA 1
ATOM 541 C C . VAL A 1 71 ? -7.198 -0.542 25.073 1.00 90.94 71 VAL A C 1
ATOM 543 O O . VAL A 1 71 ? -6.723 0.517 24.661 1.00 90.94 71 VAL A O 1
ATOM 546 N N . PHE A 1 72 ? -7.081 -1.689 24.396 1.00 90.25 72 PHE A N 1
ATOM 547 C CA . PHE A 1 72 ? -6.359 -1.785 23.126 1.00 90.25 72 PHE A CA 1
ATOM 548 C C . PHE A 1 72 ? -7.082 -1.048 22.004 1.00 90.25 72 PHE A C 1
ATOM 550 O O . PHE A 1 72 ? -6.431 -0.364 21.218 1.00 90.25 72 PHE A O 1
ATOM 557 N N . TYR A 1 73 ? -8.415 -1.087 21.979 1.00 91.94 73 TYR A N 1
ATOM 558 C CA . TYR A 1 73 ? -9.208 -0.276 21.062 1.00 91.94 73 TYR A CA 1
ATOM 559 C C . TYR A 1 73 ? -8.918 1.221 21.239 1.00 91.94 73 TYR A C 1
ATOM 561 O O . TYR A 1 73 ? -8.668 1.926 20.261 1.00 91.94 73 TYR A O 1
ATOM 569 N N . ASN A 1 74 ? -8.891 1.715 22.482 1.00 91.75 74 ASN A N 1
ATOM 570 C CA . ASN A 1 74 ? -8.574 3.115 22.766 1.00 91.75 74 ASN A CA 1
ATOM 571 C C . ASN A 1 74 ? -7.131 3.470 22.383 1.00 91.75 74 ASN A C 1
ATOM 573 O O . ASN A 1 74 ? -6.903 4.525 21.790 1.00 91.75 74 ASN A O 1
ATOM 577 N N . ALA A 1 75 ? -6.160 2.600 22.669 1.00 93.88 75 ALA A N 1
ATOM 578 C CA . ALA A 1 75 ? -4.772 2.789 22.247 1.00 93.88 75 ALA A CA 1
ATOM 579 C C . ALA A 1 75 ? -4.639 2.815 20.714 1.00 93.88 75 ALA A C 1
ATOM 581 O O . ALA A 1 75 ? -3.965 3.684 20.165 1.00 93.88 75 ALA A O 1
ATOM 582 N N . ALA A 1 76 ? -5.330 1.923 20.003 1.00 94.31 76 ALA A N 1
ATOM 583 C CA . ALA A 1 76 ? -5.364 1.921 18.548 1.00 94.31 76 ALA A CA 1
ATOM 584 C C . ALA A 1 76 ? -5.979 3.221 18.005 1.00 94.31 76 ALA A C 1
ATOM 586 O O . ALA A 1 76 ? -5.383 3.866 17.146 1.00 94.31 76 ALA A O 1
ATOM 587 N N . GLN A 1 77 ? -7.119 3.657 18.545 1.00 93.81 77 GLN A N 1
ATOM 588 C CA . GLN A 1 77 ? -7.769 4.910 18.147 1.00 93.81 77 GLN A CA 1
ATOM 589 C C . GLN A 1 77 ? -6.878 6.137 18.362 1.00 93.81 77 GLN A C 1
ATOM 591 O O . GLN A 1 77 ? -6.816 7.014 17.507 1.00 93.81 77 GLN A O 1
ATOM 596 N N . THR A 1 78 ? -6.168 6.196 19.486 1.00 96.06 78 THR A N 1
ATOM 597 C CA . THR A 1 78 ? -5.384 7.380 19.869 1.00 96.06 78 THR A CA 1
ATOM 598 C C . THR A 1 78 ? -3.980 7.407 19.273 1.00 96.06 78 THR A C 1
ATOM 600 O O . THR A 1 78 ? -3.476 8.485 18.969 1.00 96.06 78 THR A O 1
ATOM 603 N N . LEU A 1 79 ? -3.341 6.249 19.085 1.00 96.12 79 LEU A N 1
ATOM 604 C CA . LEU A 1 79 ? -1.927 6.163 18.701 1.00 96.12 79 LEU A CA 1
ATOM 605 C C . LEU A 1 79 ? -1.712 5.608 17.293 1.00 96.12 79 LEU A C 1
ATOM 607 O O . LEU A 1 79 ? -0.752 5.997 16.624 1.00 96.12 79 LEU A O 1
ATOM 611 N N . LEU A 1 80 ? -2.562 4.678 16.852 1.00 96.12 80 LEU A N 1
ATOM 612 C CA . LEU A 1 80 ? -2.411 4.010 15.560 1.00 96.12 80 LEU A CA 1
ATOM 613 C C . LEU A 1 80 ? -3.207 4.715 14.461 1.00 96.12 80 LEU A C 1
ATOM 615 O O . LEU A 1 80 ? -2.637 4.989 13.408 1.00 96.12 80 LEU A O 1
ATOM 619 N N . MET A 1 81 ? -4.478 5.061 14.693 1.00 96.62 81 MET A N 1
ATOM 620 C CA . MET A 1 81 ? -5.320 5.679 13.657 1.00 96.62 81 MET A CA 1
ATOM 621 C C . MET A 1 81 ? -4.710 6.958 13.069 1.00 96.62 81 MET A C 1
ATOM 623 O O . MET A 1 81 ? -4.642 7.026 11.844 1.00 96.62 81 MET A O 1
ATOM 627 N N . PRO A 1 82 ? -4.133 7.892 13.857 1.00 97.94 82 PRO A N 1
ATOM 628 C CA . PRO A 1 82 ? -3.473 9.069 13.289 1.00 97.94 82 PRO A CA 1
ATOM 629 C C . PRO A 1 82 ? -2.284 8.725 12.379 1.00 97.94 82 PRO A C 1
ATOM 631 O O . PRO A 1 82 ? -2.038 9.408 11.387 1.00 97.94 82 PRO A O 1
ATOM 634 N N . LYS A 1 83 ? -1.549 7.643 12.677 1.00 98.06 83 LYS A N 1
ATOM 635 C CA . LYS A 1 83 ? -0.434 7.175 11.835 1.00 98.06 83 LYS A CA 1
ATOM 636 C C . LYS A 1 83 ? -0.935 6.555 10.539 1.00 98.06 83 LYS A C 1
ATOM 638 O O . LYS A 1 83 ? -0.327 6.764 9.495 1.00 98.06 83 LYS A O 1
ATOM 643 N N . LEU A 1 84 ? -2.038 5.810 10.599 1.00 97.75 84 LEU A N 1
ATOM 644 C CA . LEU A 1 84 ? -2.682 5.266 9.404 1.00 97.75 84 LEU A CA 1
ATOM 645 C C . LEU A 1 84 ? -3.278 6.385 8.544 1.00 97.75 84 LEU A C 1
ATOM 647 O O . LEU A 1 84 ? -3.173 6.323 7.322 1.00 97.75 84 LEU A O 1
ATOM 651 N N . ASP A 1 85 ? -3.822 7.436 9.160 1.00 97.62 85 ASP A N 1
ATOM 652 C CA . ASP A 1 85 ? -4.277 8.628 8.446 1.00 97.62 85 ASP A CA 1
ATOM 653 C C . ASP A 1 85 ? -3.110 9.327 7.751 1.00 97.62 85 ASP A C 1
ATOM 655 O O . ASP A 1 85 ? -3.174 9.540 6.543 1.00 9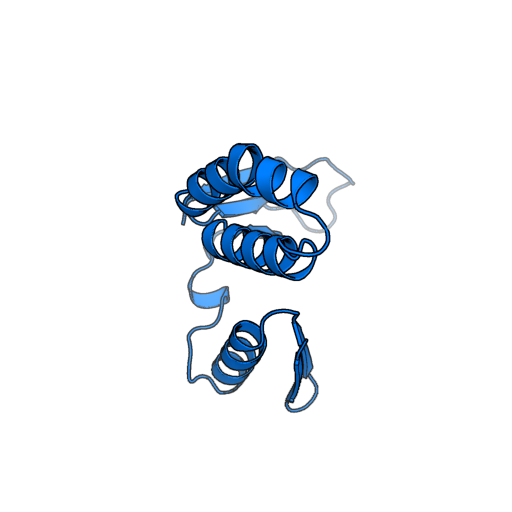7.62 85 ASP A O 1
ATOM 659 N N . ALA A 1 86 ? -1.998 9.569 8.449 1.00 98.06 86 ALA A N 1
ATOM 660 C CA . ALA A 1 86 ? -0.795 10.141 7.844 1.00 98.06 86 ALA A CA 1
ATOM 661 C C . ALA A 1 86 ? -0.228 9.272 6.705 1.00 98.06 86 ALA A C 1
ATOM 663 O O . ALA A 1 86 ? 0.146 9.797 5.654 1.00 98.06 86 ALA A O 1
ATOM 664 N N . LEU A 1 87 ? -0.206 7.945 6.880 1.00 97.38 87 LEU A N 1
ATOM 665 C CA . LEU A 1 87 ? 0.209 6.996 5.846 1.00 97.38 87 LEU A CA 1
ATOM 666 C C . LEU A 1 87 ? -0.714 7.065 4.624 1.00 97.38 87 LEU A C 1
ATOM 668 O O . LEU A 1 87 ? -0.234 7.015 3.497 1.00 97.38 87 LEU A O 1
ATOM 672 N N . SER A 1 88 ? -2.025 7.220 4.827 1.00 97.00 88 SER A N 1
ATOM 673 C CA . SER A 1 88 ? -2.998 7.281 3.732 1.00 97.00 88 SER A CA 1
ATOM 674 C C . SER A 1 88 ? -2.831 8.495 2.816 1.00 97.00 88 SER A C 1
ATOM 676 O O . SER A 1 88 ? -3.272 8.444 1.670 1.00 97.00 88 SER A O 1
ATOM 678 N N . GLN A 1 89 ? -2.189 9.558 3.313 1.00 96.88 89 GLN A N 1
ATOM 679 C CA . GLN A 1 89 ? -1.897 10.780 2.560 1.00 96.88 89 GLN A CA 1
ATOM 680 C C . GLN A 1 89 ? -0.580 10.704 1.777 1.00 96.88 89 GLN A C 1
ATOM 682 O O . GLN A 1 89 ? -0.273 11.615 1.011 1.00 96.88 89 GLN A O 1
ATOM 687 N N . GLN A 1 90 ? 0.222 9.653 1.969 1.00 95.62 90 GLN A N 1
ATOM 688 C CA . GLN A 1 90 ? 1.459 9.480 1.214 1.00 95.62 90 GLN A CA 1
ATOM 689 C C . GLN A 1 90 ? 1.149 9.069 -0.235 1.00 95.62 90 GLN A C 1
ATOM 691 O O . GLN A 1 90 ? 0.237 8.260 -0.456 1.00 95.62 90 GLN A O 1
ATOM 696 N N . PRO A 1 91 ? 1.905 9.577 -1.229 1.00 94.12 91 PRO A N 1
ATOM 697 C CA . PRO A 1 91 ? 1.739 9.152 -2.611 1.00 94.12 91 PRO A CA 1
ATOM 698 C C . PRO A 1 91 ? 2.104 7.674 -2.755 1.00 94.12 91 PRO A C 1
ATOM 700 O O . PRO A 1 91 ? 2.712 7.058 -1.878 1.00 94.12 91 PRO A O 1
ATOM 703 N N . ARG A 1 92 ? 1.733 7.077 -3.883 1.00 92.56 92 ARG A N 1
ATOM 704 C CA . ARG A 1 92 ? 2.223 5.735 -4.212 1.00 92.56 92 ARG A CA 1
ATOM 705 C C . ARG A 1 92 ? 3.716 5.834 -4.483 1.00 92.56 92 ARG A C 1
ATOM 707 O O . ARG A 1 92 ? 4.173 6.842 -5.006 1.00 92.56 92 ARG A O 1
ATOM 714 N N . TYR A 1 93 ? 4.462 4.793 -4.142 1.00 92.88 93 TYR A N 1
ATOM 715 C CA . TYR A 1 93 ? 5.902 4.763 -4.359 1.00 92.88 93 TYR A CA 1
ATOM 716 C C . TYR A 1 93 ? 6.304 3.544 -5.162 1.00 92.88 93 TYR A C 1
ATOM 718 O O . TYR A 1 93 ? 5.759 2.453 -4.986 1.00 92.88 93 TYR A O 1
ATOM 726 N N . VAL A 1 94 ? 7.329 3.724 -5.979 1.00 93.19 94 VAL A N 1
ATOM 727 C CA . VAL A 1 94 ? 8.095 2.632 -6.567 1.00 93.19 94 VAL A CA 1
ATOM 728 C C . VAL A 1 94 ? 9.526 2.683 -6.063 1.00 93.19 94 VAL A C 1
ATOM 730 O O . VAL A 1 94 ? 10.108 3.756 -5.896 1.00 93.19 94 VAL A O 1
ATOM 733 N N . MET A 1 95 ? 10.089 1.505 -5.825 1.00 92.81 95 MET A N 1
ATOM 734 C CA . MET A 1 95 ? 11.528 1.327 -5.709 1.00 92.81 95 MET A CA 1
ATOM 735 C C . MET A 1 95 ? 12.050 0.959 -7.091 1.00 92.81 95 MET A C 1
ATOM 737 O O . MET A 1 95 ? 11.577 -0.011 -7.680 1.00 92.81 95 MET A O 1
ATOM 741 N N . LYS A 1 96 ? 13.038 1.697 -7.589 1.00 91.56 96 LYS A N 1
ATOM 742 C CA . LYS A 1 96 ? 13.760 1.368 -8.819 1.00 91.56 96 LYS A CA 1
ATOM 743 C C . LYS A 1 96 ? 15.155 0.873 -8.476 1.00 91.56 96 LYS A C 1
ATOM 745 O O . LYS A 1 96 ? 15.827 1.450 -7.616 1.00 91.56 96 LYS A O 1
ATOM 750 N N . LEU A 1 97 ? 15.586 -0.169 -9.176 1.00 89.56 97 LEU A N 1
ATOM 751 C CA . LEU A 1 97 ? 16.971 -0.626 -9.170 1.00 89.56 97 LEU A CA 1
ATOM 752 C C . LEU A 1 97 ? 17.722 -0.011 -10.344 1.00 89.56 97 LEU A C 1
ATOM 754 O O . LEU A 1 97 ? 17.170 0.133 -11.438 1.00 89.56 97 LEU A O 1
ATOM 758 N N . ALA A 1 98 ? 18.995 0.307 -10.119 1.00 86.38 98 ALA A N 1
ATOM 759 C CA . ALA A 1 98 ? 19.906 0.581 -11.220 1.00 86.38 98 ALA A CA 1
ATOM 760 C C . ALA A 1 98 ? 19.972 -0.623 -12.171 1.00 86.38 98 ALA A C 1
ATOM 762 O O . ALA A 1 98 ? 19.870 -1.780 -11.751 1.00 86.38 98 ALA A O 1
ATOM 763 N N . GLN A 1 99 ? 20.140 -0.339 -13.460 1.00 81.88 99 GLN A N 1
ATOM 764 C CA . GLN A 1 99 ? 20.268 -1.375 -14.473 1.00 81.88 99 GLN A CA 1
ATOM 765 C C . GLN A 1 99 ? 21.550 -2.183 -14.243 1.00 81.88 99 GLN A C 1
ATOM 767 O O . GLN A 1 99 ? 22.602 -1.624 -13.935 1.00 81.88 99 GLN A O 1
ATOM 772 N N . MET A 1 100 ? 21.442 -3.505 -14.366 1.00 80.19 100 MET A N 1
ATOM 773 C CA . MET A 1 100 ? 22.556 -4.434 -14.204 1.00 80.19 100 MET A CA 1
ATOM 774 C C . MET A 1 100 ? 22.912 -5.038 -15.561 1.00 80.19 100 MET A C 1
ATOM 776 O O . MET A 1 100 ? 22.024 -5.473 -16.294 1.00 80.19 100 MET A O 1
ATOM 780 N N . GLU A 1 101 ? 24.205 -5.107 -15.858 1.00 80.00 101 GLU A N 1
ATOM 781 C CA . GLU A 1 101 ? 24.719 -5.883 -16.985 1.00 80.00 101 GLU A CA 1
ATOM 782 C C . GLU A 1 101 ? 24.583 -7.391 -16.693 1.00 80.00 101 GLU A C 1
ATOM 784 O O . GLU A 1 101 ? 25.015 -7.852 -15.627 1.00 80.00 101 GLU A O 1
ATOM 789 N N . PRO A 1 102 ? 24.000 -8.189 -17.604 1.00 78.25 102 PRO A N 1
ATOM 790 C CA . PRO A 1 102 ? 23.955 -9.639 -17.459 1.00 78.25 102 PRO A CA 1
ATOM 791 C C . PRO A 1 102 ? 25.360 -10.233 -17.272 1.00 78.25 102 PRO A C 1
ATOM 793 O O . PRO A 1 102 ? 26.273 -9.947 -18.039 1.00 78.25 102 PRO A O 1
ATOM 796 N N . GLY A 1 103 ? 25.536 -11.085 -16.258 1.00 82.31 103 GLY A N 1
ATOM 797 C CA . GLY A 1 103 ? 26.829 -11.716 -15.959 1.00 82.31 103 GLY A CA 1
ATOM 798 C C . GLY A 1 103 ? 27.780 -10.874 -15.101 1.00 82.31 103 GLY A C 1
ATOM 799 O O . GLY A 1 103 ? 28.897 -11.317 -14.835 1.00 82.31 103 GLY A O 1
ATOM 800 N N . ALA A 1 104 ? 27.350 -9.698 -14.632 1.00 82.25 104 ALA A N 1
ATOM 801 C CA . ALA A 1 104 ? 28.086 -8.948 -13.621 1.00 82.25 104 ALA A CA 1
ATOM 802 C C . ALA A 1 104 ? 28.292 -9.780 -12.340 1.00 82.25 104 ALA A C 1
ATOM 804 O O . ALA A 1 104 ? 27.449 -10.593 -11.951 1.00 82.25 104 ALA A O 1
ATOM 805 N N . ALA A 1 105 ? 29.422 -9.553 -11.665 1.00 86.88 105 ALA A N 1
ATOM 806 C CA . ALA A 1 105 ? 29.671 -10.128 -10.350 1.00 86.88 105 ALA A CA 1
ATOM 807 C C . ALA A 1 105 ? 28.611 -9.657 -9.338 1.00 86.88 105 ALA A C 1
ATOM 809 O O . ALA A 1 105 ? 28.017 -8.587 -9.487 1.00 86.88 105 ALA A O 1
ATOM 810 N N . TRP A 1 106 ? 28.399 -10.450 -8.286 1.00 88.50 106 TRP A N 1
ATOM 811 C CA . TRP A 1 106 ? 27.494 -10.091 -7.197 1.00 88.50 106 TRP A CA 1
ATOM 812 C C . TRP A 1 106 ? 27.901 -8.746 -6.593 1.00 88.50 106 TRP A C 1
ATOM 814 O O . TRP A 1 106 ? 28.990 -8.608 -6.038 1.00 88.50 106 TRP A O 1
ATOM 824 N N . GLN A 1 107 ? 27.008 -7.766 -6.701 1.00 86.38 107 GLN A N 1
ATOM 825 C CA . GLN A 1 107 ? 27.233 -6.410 -6.221 1.00 86.38 107 GLN A CA 1
ATOM 826 C C . GLN A 1 107 ? 25.969 -5.843 -5.585 1.00 86.38 107 GLN A C 1
ATOM 828 O O . GLN A 1 107 ? 24.846 -6.186 -5.964 1.00 86.38 107 GLN A O 1
ATOM 833 N N . TRP A 1 108 ? 26.159 -4.941 -4.626 1.00 89.50 108 TRP A N 1
ATOM 834 C CA . TRP A 1 108 ? 25.071 -4.123 -4.109 1.00 89.50 108 TRP A CA 1
ATOM 835 C C . TRP A 1 108 ? 24.626 -3.135 -5.185 1.00 89.50 108 TRP A C 1
ATOM 837 O O . TRP A 1 108 ? 25.448 -2.405 -5.737 1.00 89.50 108 TRP A O 1
ATOM 847 N N . LEU A 1 109 ? 23.325 -3.103 -5.468 1.00 88.38 109 LEU A N 1
ATOM 848 C CA . LEU A 1 109 ? 22.741 -2.125 -6.379 1.00 88.38 109 LEU A CA 1
ATOM 849 C C . LEU A 1 109 ? 22.123 -0.973 -5.582 1.00 88.38 109 LEU A C 1
ATOM 851 O 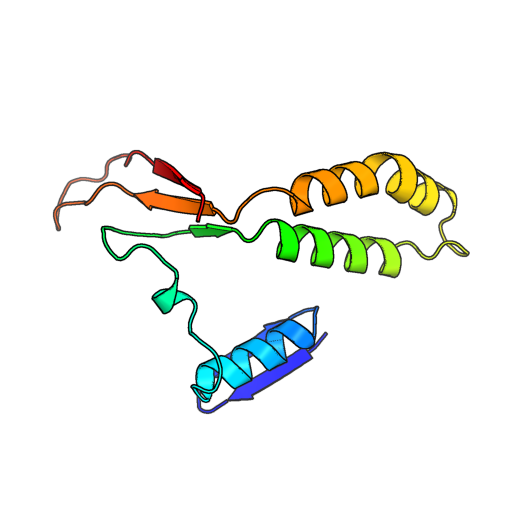O . LEU A 1 109 ? 21.427 -1.227 -4.593 1.00 88.38 109 LEU A O 1
ATOM 855 N N . PRO A 1 110 ? 22.329 0.286 -6.002 1.00 90.12 110 PRO A N 1
ATOM 856 C CA . PRO A 1 110 ? 21.632 1.402 -5.393 1.00 90.12 110 PRO A CA 1
ATOM 857 C C . PRO A 1 110 ? 20.131 1.305 -5.685 1.00 90.12 110 PRO A C 1
ATOM 859 O O . PRO A 1 110 ? 19.708 0.964 -6.795 1.00 90.12 110 PRO A O 1
ATOM 862 N N . ILE A 1 111 ? 19.335 1.637 -4.670 1.00 92.44 111 ILE A N 1
ATOM 863 C CA . ILE A 1 111 ? 17.882 1.757 -4.770 1.00 92.44 111 ILE A CA 1
ATOM 864 C C . ILE A 1 111 ? 17.510 3.235 -4.855 1.00 92.44 111 ILE A C 1
ATOM 866 O O . ILE A 1 111 ? 18.094 4.070 -4.163 1.00 92.44 111 ILE A O 1
ATOM 870 N N . THR A 1 112 ? 16.512 3.564 -5.668 1.00 92.38 112 THR A N 1
ATOM 871 C CA . THR A 1 112 ? 15.898 4.898 -5.662 1.00 92.38 112 THR A CA 1
ATOM 872 C C . THR A 1 112 ? 14.404 4.778 -5.412 1.00 92.38 112 THR A C 1
ATOM 874 O O . THR A 1 112 ? 13.760 3.851 -5.901 1.00 92.38 112 THR A O 1
ATOM 877 N N . TRP A 1 113 ? 13.860 5.701 -4.623 1.00 92.88 113 TRP A N 1
ATOM 878 C CA . TRP A 1 113 ? 12.432 5.781 -4.335 1.00 92.88 113 TRP A CA 1
ATOM 879 C C . TRP A 1 113 ? 11.830 6.936 -5.118 1.00 92.88 113 TRP A C 1
ATOM 881 O O . TRP A 1 113 ? 12.356 8.048 -5.068 1.00 92.88 113 TRP A O 1
ATOM 891 N N . GLN A 1 114 ? 10.737 6.680 -5.831 1.00 91.25 114 GLN A N 1
ATOM 892 C CA . GLN A 1 114 ? 10.050 7.696 -6.626 1.00 91.25 114 GLN A CA 1
ATOM 893 C C . GLN A 1 114 ? 8.549 7.674 -6.331 1.00 91.25 114 GLN A C 1
ATOM 895 O O . GLN A 1 114 ? 7.972 6.582 -6.281 1.00 91.25 114 GLN A O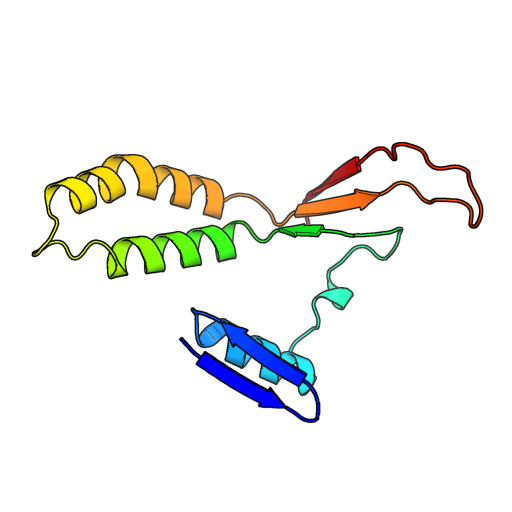 1
ATOM 900 N N . PRO A 1 115 ? 7.919 8.841 -6.108 1.00 91.31 115 PRO A N 1
ATOM 901 C CA . PRO A 1 115 ? 6.469 8.927 -6.034 1.00 91.31 115 PRO A CA 1
ATOM 902 C C . PRO A 1 115 ? 5.846 8.725 -7.427 1.00 91.31 115 PRO A C 1
ATOM 904 O O . PRO A 1 115 ? 6.458 9.092 -8.432 1.00 91.31 115 PRO A O 1
ATOM 907 N N . LEU A 1 116 ? 4.637 8.162 -7.467 1.00 85.62 116 LEU A N 1
ATOM 908 C CA . LEU A 1 116 ? 3.782 8.040 -8.655 1.00 85.62 116 LEU A CA 1
ATOM 909 C C . LEU A 1 116 ? 2.567 8.963 -8.573 1.00 85.62 116 LEU A C 1
ATOM 911 O O . LEU A 1 116 ? 1.999 9.081 -7.459 1.00 85.62 116 LEU A O 1
#

Secondary structure (DSSP, 8-state):
-EEEEETTEEEEESSHHHHHHHHHHHTTSS--GGGSS-SSSEEEEEE-HHHHHHHHHHHHHHHS-TTT-HHHHHHIIIIIHHHHHHHHTSPPEEEEEPP--TTPPS-PPPEEEEE-

InterPro domains:
  IPR018671 Protein of unknown function DUF2138 [PF09909] (1-113)

Radius of gyration: 18.71 Å; Cα contacts (8 Å, |Δi|>4): 129; chains: 1; bounding box: 46×32×45 Å

Mean predicted aligned error: 7.5 Å

pLDDT: mean 89.14, std 5.43, range [74.44, 98.06]

Solvent-accessible surface area (backbone atoms only — not comparable to full-atom values): 6917 Å² total; per-residue (Å²): 110,38,76,50,76,56,101,93,44,81,42,73,33,75,48,56,67,57,43,52,51,50,54,33,29,76,68,67,78,38,85,51,74,76,78,77,48,79,82,89,60,48,66,90,44,78,47,53,32,40,60,50,25,51,51,53,51,53,51,50,54,67,76,30,41,61,91,82,32,49,67,61,30,49,49,39,60,71,64,43,45,60,51,34,53,58,37,39,71,42,63,32,35,36,38,36,41,64,86,75,67,89,88,62,75,95,71,91,72,63,74,46,80,42,78,103

Organism: Escherichia coli (NCBI:txid562)